Protein AF-A0A843ECP0-F1 (afdb_monomer_lite)

pLDDT: mean 80.95, std 14.89, range [53.12, 96.94]

Secondary structure (DSSP, 8-state):
-EEPTTT--EE-TT-SB-TTT--B-TT-GGGT-----S--

Foldseek 3Di:
DFQDPPPRDDDDAPDQADPPPRDGCVPTVSNDPDPPPDDD

Structure (mmCIF, N/CA/C/O backbone):
data_AF-A0A843ECP0-F1
#
_entry.id   AF-A0A843ECP0-F1
#
loop_
_atom_site.group_PDB
_atom_site.id
_atom_site.type_symbol
_atom_site.label_atom_id
_atom_site.label_alt_id
_atom_site.label_comp_id
_atom_site.label_asym_id
_atom_site.label_entity_id
_atom_site.label_seq_id
_atom_site.pdbx_PDB_ins_code
_atom_site.Cartn_x
_atom_site.Cartn_y
_atom_site.Cartn_z
_atom_site.occupancy
_atom_site.B_iso_or_equiv
_atom_site.auth_seq_id
_atom_site.auth_comp_id
_atom_site.auth_asym_id
_atom_site.auth_atom_id
_atom_site.pdbx_PDB_model_num
ATOM 1 N N . MET A 1 1 ? 1.921 -6.533 7.795 1.00 82.69 1 MET A N 1
ATOM 2 C CA . MET A 1 1 ? 3.239 -6.228 7.186 1.00 82.69 1 MET A CA 1
ATOM 3 C C . MET A 1 1 ? 3.071 -6.418 5.694 1.00 82.69 1 MET A C 1
ATOM 5 O O . MET A 1 1 ? 2.302 -7.296 5.342 1.00 82.69 1 MET A O 1
ATOM 9 N N . ILE A 1 2 ? 3.723 -5.639 4.836 1.00 88.25 2 ILE A N 1
ATOM 10 C CA . ILE A 1 2 ? 3.463 -5.694 3.389 1.00 88.25 2 ILE A CA 1
ATOM 11 C C . ILE A 1 2 ? 4.580 -6.472 2.718 1.00 88.25 2 ILE A C 1
ATOM 13 O O . ILE A 1 2 ? 5.745 -6.082 2.793 1.00 88.25 2 ILE A O 1
ATOM 17 N N . THR A 1 3 ? 4.238 -7.558 2.039 1.00 90.44 3 THR A N 1
ATOM 18 C CA . THR A 1 3 ? 5.222 -8.269 1.223 1.00 90.44 3 THR A CA 1
ATOM 19 C C . THR A 1 3 ? 5.255 -7.643 -0.160 1.00 90.44 3 THR A C 1
ATOM 21 O O . THR A 1 3 ? 4.242 -7.601 -0.850 1.00 90.44 3 THR A O 1
ATOM 24 N N . CYS A 1 4 ? 6.423 -7.166 -0.583 1.00 92.50 4 CYS A N 1
ATOM 25 C CA . CYS A 1 4 ? 6.599 -6.629 -1.924 1.00 92.50 4 CYS A CA 1
ATOM 26 C C . CYS A 1 4 ? 6.379 -7.735 -2.965 1.00 92.50 4 CYS A C 1
ATOM 28 O O . CYS A 1 4 ? 7.128 -8.710 -3.009 1.00 92.50 4 CYS A O 1
ATOM 30 N N . ASN A 1 5 ? 5.395 -7.563 -3.843 1.00 88.88 5 ASN A N 1
ATOM 31 C CA . ASN A 1 5 ? 5.095 -8.495 -4.934 1.00 88.88 5 ASN A CA 1
ATOM 32 C C . ASN A 1 5 ? 6.186 -8.538 -6.020 1.00 88.88 5 ASN A C 1
ATOM 34 O O . ASN A 1 5 ? 6.211 -9.467 -6.823 1.00 88.88 5 ASN A O 1
ATOM 38 N N . VAL A 1 6 ? 7.085 -7.548 -6.052 1.00 93.25 6 VAL A N 1
ATOM 39 C CA . VAL A 1 6 ? 8.174 -7.462 -7.036 1.00 93.25 6 VAL A CA 1
ATOM 40 C C . VAL A 1 6 ? 9.429 -8.198 -6.568 1.00 93.25 6 VAL A C 1
ATOM 42 O O . VAL A 1 6 ? 10.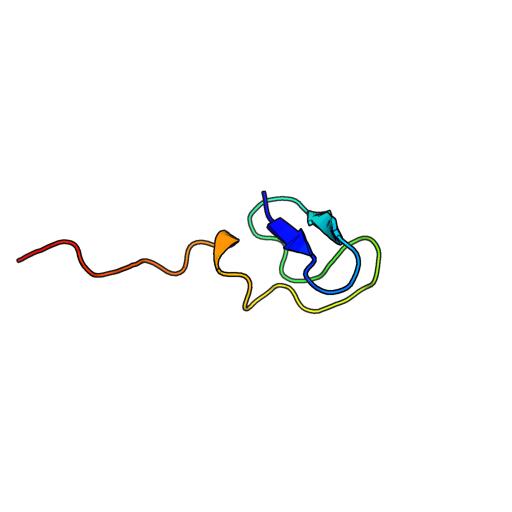011 -8.961 -7.334 1.00 93.25 6 VAL A O 1
ATOM 45 N N . CYS A 1 7 ? 9.869 -7.979 -5.325 1.00 95.31 7 CYS A N 1
ATOM 46 C CA . CYS A 1 7 ? 11.131 -8.536 -4.819 1.00 95.31 7 CYS A CA 1
ATOM 47 C C . CYS A 1 7 ? 10.990 -9.450 -3.594 1.00 95.31 7 CYS A C 1
ATOM 49 O O . CYS A 1 7 ? 11.979 -10.042 -3.169 1.00 95.31 7 CYS A O 1
ATOM 51 N N . GLY A 1 8 ? 9.798 -9.555 -3.000 1.00 92.81 8 GLY A N 1
ATOM 52 C CA . GLY A 1 8 ? 9.538 -10.363 -1.805 1.00 92.81 8 GLY A CA 1
ATOM 53 C C . GLY A 1 8 ? 9.989 -9.738 -0.481 1.00 92.81 8 GLY A C 1
ATOM 54 O O . GLY A 1 8 ? 9.854 -10.373 0.561 1.00 92.81 8 GLY A O 1
ATOM 55 N N . HIS A 1 9 ? 10.523 -8.511 -0.485 1.00 95.38 9 HIS A N 1
ATOM 56 C CA . HIS A 1 9 ? 10.939 -7.834 0.746 1.00 95.38 9 HIS A CA 1
ATOM 57 C C . HIS A 1 9 ? 9.740 -7.485 1.638 1.00 95.38 9 HIS A C 1
ATOM 59 O O . HIS A 1 9 ? 8.699 -7.041 1.148 1.00 95.38 9 HIS A O 1
ATOM 65 N N . LEU A 1 10 ? 9.907 -7.649 2.950 1.00 93.75 10 LEU A N 1
ATOM 66 C CA . LEU A 1 10 ? 8.905 -7.290 3.948 1.00 93.75 10 LEU A CA 1
ATOM 67 C C . LEU A 1 10 ? 9.040 -5.815 4.314 1.00 93.75 10 LEU A C 1
ATOM 69 O O . LEU A 1 10 ? 10.066 -5.394 4.834 1.00 93.75 10 LEU A O 1
ATOM 73 N N . ASN A 1 11 ? 7.983 -5.053 4.073 1.00 92.50 11 ASN A N 1
ATOM 74 C CA . ASN A 1 11 ? 7.904 -3.62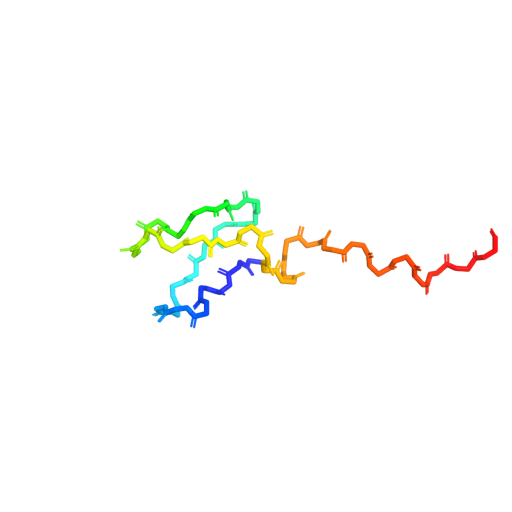9 4.352 1.00 92.50 11 ASN A CA 1
ATOM 75 C C . ASN A 1 11 ? 6.940 -3.368 5.527 1.00 92.50 11 ASN A C 1
ATOM 77 O O . ASN A 1 11 ? 6.017 -4.164 5.776 1.00 92.50 11 ASN A O 1
ATOM 81 N N . PRO A 1 12 ? 7.131 -2.267 6.274 1.00 90.56 12 PRO A N 1
ATOM 82 C CA . PRO A 1 12 ? 6.215 -1.884 7.342 1.00 90.56 12 PRO A CA 1
ATOM 83 C C . PRO A 1 12 ? 4.811 -1.586 6.794 1.00 90.56 12 PRO A C 1
ATOM 85 O O . PRO A 1 12 ? 4.635 -1.223 5.634 1.00 90.56 12 PRO A O 1
ATOM 88 N N . ILE A 1 13 ? 3.791 -1.751 7.641 1.00 84.56 13 ILE A N 1
ATOM 89 C CA . ILE A 1 13 ? 2.406 -1.404 7.287 1.00 84.56 13 ILE A CA 1
ATOM 90 C C . ILE A 1 13 ? 2.341 0.107 7.027 1.00 84.56 13 ILE A C 1
ATOM 92 O O . ILE A 1 13 ? 2.857 0.885 7.827 1.00 84.56 13 ILE A O 1
ATOM 96 N N . GLY A 1 14 ? 1.730 0.511 5.913 1.00 82.50 14 GLY A N 1
ATOM 97 C CA . GLY A 1 14 ? 1.682 1.906 5.465 1.00 82.50 14 GLY A CA 1
ATOM 98 C C . GLY A 1 14 ? 2.830 2.329 4.541 1.00 82.50 14 GLY A C 1
ATOM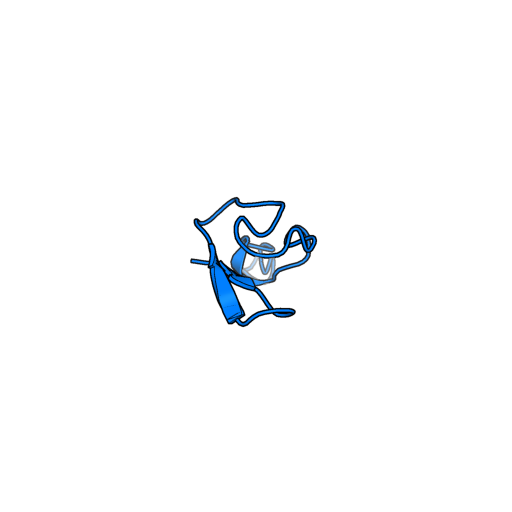 99 O O . GLY A 1 14 ? 2.846 3.476 4.098 1.00 82.50 14 GLY A O 1
ATOM 100 N N . ALA A 1 15 ? 3.783 1.442 4.222 1.00 89.75 15 ALA A N 1
ATOM 101 C CA . ALA A 1 15 ? 4.798 1.733 3.212 1.00 89.75 15 ALA A CA 1
ATOM 102 C C . ALA A 1 15 ? 4.155 1.849 1.820 1.00 89.75 15 ALA A C 1
ATOM 104 O O . ALA A 1 15 ? 3.575 0.888 1.323 1.00 89.75 15 ALA A O 1
ATOM 105 N N . LEU A 1 16 ? 4.293 3.018 1.188 1.00 90.88 16 LEU A N 1
ATOM 106 C CA . LEU A 1 16 ? 3.836 3.254 -0.188 1.00 90.88 16 LEU A CA 1
ATOM 107 C C . LEU A 1 16 ? 4.860 2.784 -1.226 1.00 90.88 16 LEU A C 1
ATOM 109 O O . LEU A 1 16 ? 4.494 2.469 -2.348 1.00 90.88 16 LEU A O 1
ATOM 113 N N . ILE A 1 17 ? 6.141 2.721 -0.852 1.00 93.94 17 ILE A N 1
ATOM 114 C CA . ILE A 1 17 ? 7.250 2.331 -1.725 1.00 93.94 17 ILE A CA 1
ATOM 115 C C . ILE A 1 17 ? 8.102 1.278 -1.013 1.00 93.94 17 ILE A C 1
ATOM 117 O O . ILE A 1 17 ? 8.363 1.391 0.184 1.00 93.94 17 ILE A O 1
ATOM 121 N N . CYS A 1 18 ? 8.557 0.266 -1.753 1.00 95.19 18 CYS A N 1
ATOM 122 C CA . CYS A 1 18 ? 9.428 -0.776 -1.225 1.00 95.19 18 CYS A CA 1
ATOM 123 C C . CYS A 1 18 ? 10.815 -0.218 -0.894 1.00 95.19 18 CYS A C 1
ATOM 125 O O . CYS A 1 18 ? 11.527 0.246 -1.788 1.00 95.19 18 CYS A O 1
ATOM 127 N N . GLU A 1 19 ? 11.245 -0.354 0.359 1.00 96.31 19 GLU A N 1
ATOM 128 C CA . GLU A 1 19 ? 12.533 0.181 0.827 1.00 96.31 19 GLU A CA 1
ATOM 129 C C . GLU A 1 19 ? 13.743 -0.547 0.219 1.00 96.31 19 GLU A C 1
ATOM 131 O O . GLU A 1 19 ? 14.855 -0.024 0.219 1.00 96.31 19 GLU A O 1
ATOM 136 N N . ASN A 1 20 ? 13.535 -1.742 -0.347 1.00 96.94 20 ASN A N 1
ATOM 137 C CA . ASN A 1 20 ? 14.605 -2.541 -0.942 1.00 96.94 20 ASN A CA 1
ATOM 138 C C . ASN A 1 20 ? 14.744 -2.359 -2.461 1.00 96.94 20 ASN A C 1
ATOM 140 O O . ASN A 1 20 ? 15.856 -2.389 -2.978 1.00 96.94 20 ASN A O 1
ATOM 144 N N . CYS A 1 21 ? 13.636 -2.254 -3.202 1.00 96.69 21 CYS A N 1
ATOM 145 C CA . CYS A 1 21 ? 13.677 -2.210 -4.674 1.00 96.69 21 CYS A CA 1
ATOM 146 C C . CYS A 1 21 ? 13.022 -0.973 -5.298 1.00 96.69 21 CYS A C 1
ATOM 148 O O . CYS A 1 21 ? 13.146 -0.782 -6.504 1.00 96.69 21 CYS A O 1
ATOM 150 N N . GLY A 1 22 ? 12.338 -0.142 -4.506 1.00 94.94 22 GLY A N 1
ATOM 151 C CA . GLY A 1 22 ? 11.673 1.068 -4.988 1.00 94.94 22 GLY A CA 1
ATOM 152 C C . GLY A 1 22 ? 10.366 0.834 -5.749 1.00 94.94 22 GLY A C 1
ATOM 153 O O . GLY A 1 22 ? 9.850 1.775 -6.343 1.00 94.94 22 GLY A O 1
ATOM 154 N N . SER A 1 23 ? 9.826 -0.391 -5.762 1.00 93.94 23 SER A N 1
ATOM 155 C CA . SER A 1 23 ? 8.515 -0.658 -6.364 1.00 93.94 23 SER A CA 1
ATOM 156 C C . SER A 1 23 ? 7.403 0.060 -5.602 1.00 93.94 23 SER A C 1
ATOM 158 O O . SER A 1 23 ? 7.461 0.150 -4.374 1.00 93.94 23 SER A O 1
ATOM 160 N N . ASP A 1 24 ? 6.365 0.493 -6.313 1.00 92.38 24 ASP A N 1
ATOM 161 C CA . ASP A 1 24 ? 5.140 0.967 -5.676 1.00 92.38 24 ASP A CA 1
ATOM 162 C C . ASP A 1 24 ? 4.453 -0.186 -4.931 1.00 92.38 24 ASP A C 1
ATOM 164 O O . ASP A 1 24 ? 4.364 -1.307 -5.436 1.00 92.38 24 ASP A O 1
ATOM 168 N N . LEU A 1 25 ? 4.051 0.090 -3.696 1.00 88.69 25 LEU A N 1
ATOM 169 C CA . LEU A 1 25 ? 3.310 -0.807 -2.819 1.00 88.69 25 LEU A CA 1
ATOM 170 C C . LEU A 1 25 ? 1.914 -0.261 -2.513 1.00 88.69 25 LEU A C 1
ATOM 172 O O . LEU A 1 25 ? 1.186 -0.935 -1.794 1.00 88.69 25 LEU A O 1
ATOM 176 N N . SER A 1 26 ? 1.536 0.906 -3.045 1.00 81.19 26 SER A N 1
ATOM 177 C CA . SER A 1 26 ? 0.289 1.619 -2.733 1.00 81.19 26 SER A CA 1
ATOM 178 C C . SER A 1 26 ? -0.975 0.811 -3.062 1.00 81.19 26 SER A C 1
ATOM 180 O O . SER A 1 26 ? -2.011 1.026 -2.442 1.00 81.19 26 SER A O 1
ATOM 182 N N . ASP A 1 27 ? -0.875 -0.142 -3.993 1.00 68.88 27 ASP A N 1
ATOM 183 C CA . ASP A 1 27 ? -1.937 -1.081 -4.394 1.00 68.88 27 ASP A CA 1
ATOM 184 C C . ASP A 1 27 ? -1.859 -2.439 -3.661 1.00 68.88 27 ASP A C 1
ATOM 186 O O . ASP A 1 27 ? -2.500 -3.416 -4.040 1.00 68.88 27 ASP A O 1
ATOM 190 N N . SER A 1 28 ? -1.030 -2.561 -2.619 1.00 65.75 28 SER A N 1
ATOM 191 C CA . SER A 1 28 ? -0.909 -3.832 -1.900 1.00 65.75 28 SER A CA 1
ATOM 192 C C . SER A 1 28 ? -2.167 -4.071 -1.054 1.00 65.75 28 SER A C 1
ATOM 194 O O . SER A 1 28 ? -2.458 -3.246 -0.190 1.00 65.75 28 SER A O 1
ATOM 196 N N . PRO A 1 29 ? -2.879 -5.204 -1.205 1.00 60.72 29 PRO A N 1
ATOM 197 C CA . PRO A 1 29 ? -4.088 -5.500 -0.423 1.00 60.72 29 PRO A CA 1
ATOM 198 C C . PRO A 1 29 ? -3.820 -5.540 1.095 1.00 60.72 29 PRO A C 1
ATOM 200 O O . PRO A 1 29 ? -4.688 -5.209 1.897 1.00 60.72 29 PRO A O 1
ATOM 203 N N . ASP A 1 30 ? -2.578 -5.831 1.498 1.00 65.19 30 ASP A N 1
ATOM 204 C CA . ASP A 1 30 ? -2.092 -5.747 2.882 1.00 65.19 30 ASP A CA 1
ATOM 205 C C . ASP A 1 30 ? -2.055 -4.321 3.476 1.00 65.19 30 ASP A C 1
ATOM 207 O O . ASP A 1 30 ? -1.789 -4.166 4.672 1.00 65.19 30 ASP A O 1
ATOM 211 N N . LEU A 1 31 ? -2.294 -3.269 2.680 1.00 61.47 31 LEU A N 1
ATOM 212 C CA . LEU A 1 31 ? -2.405 -1.884 3.160 1.00 61.47 31 LEU A CA 1
ATOM 213 C C . LEU A 1 31 ? -3.760 -1.552 3.796 1.00 61.47 31 LEU A C 1
ATOM 215 O O . LEU A 1 31 ? -3.942 -0.428 4.262 1.00 61.47 31 LEU A O 1
ATOM 219 N N . GLY A 1 32 ? -4.683 -2.512 3.877 1.00 57.69 32 GLY A N 1
ATOM 220 C CA . GLY A 1 32 ? -6.015 -2.253 4.413 1.00 57.69 32 GLY A CA 1
ATOM 221 C C . GLY A 1 32 ? -6.871 -1.509 3.398 1.00 57.69 32 GLY A C 1
ATOM 222 O O . GLY A 1 32 ? -7.422 -0.448 3.692 1.00 57.69 32 GLY A O 1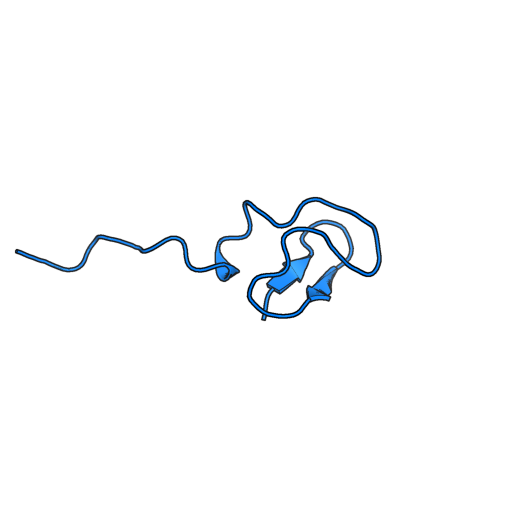
ATOM 223 N N . GLY A 1 33 ? -7.003 -2.088 2.202 1.00 53.12 33 GLY A N 1
ATOM 224 C CA . GLY A 1 33 ? -8.247 -1.915 1.468 1.00 53.12 33 GLY A CA 1
ATOM 225 C C . GLY A 1 33 ? -9.344 -2.440 2.381 1.00 53.12 33 GLY A C 1
ATOM 226 O O . GLY A 1 33 ? -9.374 -3.625 2.679 1.00 53.12 33 GLY A O 1
ATOM 227 N N . PHE A 1 34 ? -10.145 -1.531 2.925 1.00 55.44 34 PHE A N 1
ATOM 228 C CA . PHE A 1 34 ? -11.340 -1.872 3.669 1.00 55.44 34 PHE A CA 1
ATOM 229 C C . PHE A 1 34 ? -12.176 -2.755 2.747 1.00 55.44 34 PHE A C 1
ATOM 231 O O . PHE A 1 34 ? -12.727 -2.266 1.759 1.00 55.44 34 PHE A O 1
ATOM 238 N N . ASP A 1 35 ? -12.238 -4.050 3.045 1.00 58.69 35 ASP A N 1
ATOM 239 C CA . ASP A 1 35 ? -13.371 -4.871 2.666 1.00 58.69 35 ASP A CA 1
ATOM 240 C C . ASP A 1 35 ? -14.581 -4.243 3.382 1.00 58.69 35 ASP A C 1
ATOM 242 O O . ASP A 1 35 ? -14.951 -4.634 4.487 1.00 58.69 35 ASP A O 1
ATOM 246 N N . ASP A 1 36 ? -15.148 -3.179 2.804 1.00 59.00 36 ASP A N 1
ATOM 247 C CA . ASP A 1 36 ? -16.471 -2.665 3.161 1.00 59.00 36 ASP A CA 1
ATOM 248 C C . ASP A 1 36 ? -17.500 -3.668 2.621 1.00 59.00 36 ASP A C 1
ATOM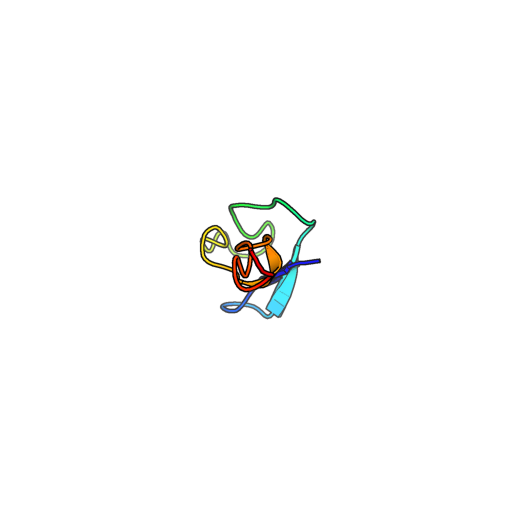 250 O O . ASP A 1 36 ? -18.234 -3.424 1.672 1.00 59.00 36 ASP A O 1
ATOM 254 N N . ASP A 1 37 ? -17.460 -4.870 3.184 1.00 67.94 37 ASP 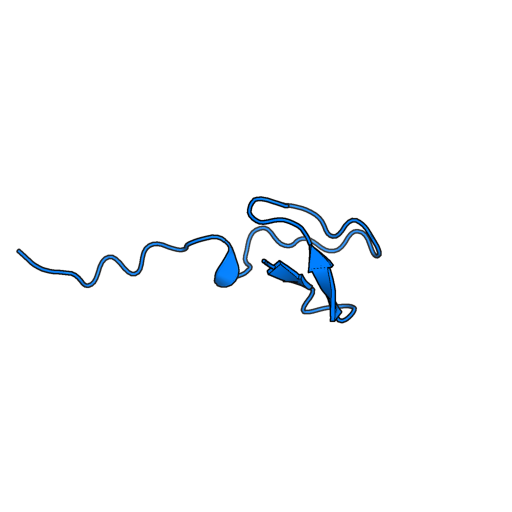A N 1
ATOM 255 C CA . ASP A 1 37 ? -18.507 -5.878 3.101 1.00 67.94 37 ASP A CA 1
ATOM 256 C C . ASP A 1 37 ? -18.774 -6.365 4.538 1.00 67.94 37 ASP A C 1
ATOM 258 O O . ASP A 1 37 ? -18.758 -7.551 4.851 1.00 67.94 37 ASP A O 1
ATOM 262 N N . GLU A 1 38 ? -18.983 -5.415 5.463 1.00 70.38 38 GLU A N 1
ATOM 263 C CA . GLU A 1 38 ? -19.606 -5.692 6.763 1.00 70.38 38 GLU A CA 1
ATOM 264 C C . GLU A 1 38 ? -20.673 -4.636 7.118 1.00 70.38 38 GLU A C 1
ATOM 266 O O . GLU A 1 38 ? -20.512 -3.785 7.985 1.00 70.38 38 GLU A O 1
ATOM 271 N N . TYR A 1 39 ? -21.799 -4.783 6.412 1.00 63.41 39 TYR A N 1
ATOM 272 C CA . TYR A 1 39 ? -23.145 -4.968 6.977 1.00 63.41 39 TYR A CA 1
ATOM 273 C C . TYR A 1 39 ? -23.883 -3.781 7.656 1.00 63.41 39 TYR A C 1
ATOM 275 O O . TYR A 1 39 ? -23.659 -3.467 8.822 1.00 63.41 39 TYR A O 1
ATOM 283 N N . TYR A 1 40 ? -24.940 -3.339 6.945 1.00 55.91 40 TYR A N 1
ATOM 284 C CA . TYR A 1 40 ? -26.138 -2.552 7.336 1.00 55.91 40 TYR A CA 1
ATOM 285 C C . TYR A 1 40 ? -26.034 -1.032 7.534 1.00 55.91 40 TYR A C 1
ATOM 287 O O . TYR A 1 40 ? -25.451 -0.563 8.533 1.00 55.91 40 TYR A O 1
#

Sequence (40 aa):
MITCNVCGHLNPIGALICENCGSDLSDSPDLGGFDDDEYY

Radius of gyration: 11.75 Å; chains: 1; bounding box: 41×14×14 Å